Protein 3FSD (pdb70)

Solvent-accessible surface area: 6667 Å² total

Foldseek 3Di:
DDCVVLVVLCLVVLPLVLVSLVVQADQQEFEQEAVRDTDGSCRVSVCSVVVQWHWNAWDKDDWDWDDPPPFKIKIWIWIWTWTGGNRRTDTFIKIKIWMWGFDDPPTDIHTRYMYIHGDD

InterPro domains:
  IPR027843 Domain of unknown function DUF4440 [PF14534] (19-124)
  IPR032710 NTF2-like domain superfamily [SSF54427] (13-131)

Structure (mmCIF, N/CA/C/O backbone):
data_3FSD
#
_entry.id   3FSD
#
_cell.length_a   61.018
_cell.length_b   61.018
_cell.length_c   56.442
_cell.angle_alpha   90.000
_cell.angle_beta   90.000
_cell.angle_gamma   90.000
#
_symmetry.space_group_name_H-M   'P 42 21 2'
#
loop_
_entity.id
_entity.type
_entity.pdbx_description
1 polymer 'NTF2-like protein of unknown functio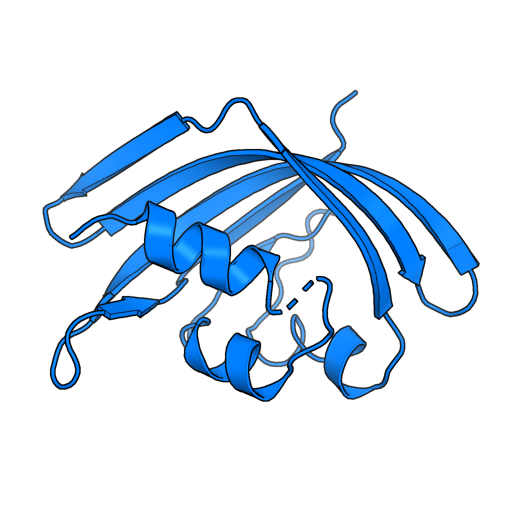n in nutrient uptake'
2 non-polymer 'UNKNOWN LIGAND'
3 non-polymer 1,2-ETHANEDIOL
4 water water
#
loop_
_atom_site.group_PDB
_atom_site.id
_atom_site.type_symbol
_atom_site.label_atom_id
_atom_site.label_alt_id
_atom_site.label_comp_id
_atom_site.label_asym_id
_atom_site.label_entity_id
_atom_site.label_seq_id
_atom_site.pdbx_PDB_ins_code
_atom_site.Cartn_x
_atom_site.Cartn_y
_atom_site.Cartn_z
_atom_site.occupancy
_atom_site.B_iso_or_equiv
_atom_site.auth_seq_id
_atom_site.auth_comp_id
_atom_site.auth_asym_id
_atom_site.auth_atom_id
_atom_site.pdbx_PDB_model_num
ATOM 1 N N . ASP A 1 14 ? 32.193 13.839 -0.536 1.00 48.53 13 ASP A N 1
ATOM 2 C CA . ASP A 1 14 ? 32.172 13.900 -2.040 1.00 47.19 13 ASP A CA 1
ATOM 3 C C . ASP A 1 14 ? 31.216 12.877 -2.723 1.00 45.20 13 ASP A C 1
ATOM 4 O O . ASP A 1 14 ? 30.234 13.266 -3.387 1.00 47.49 13 ASP A O 1
ATOM 6 N N . ASP A 1 15 ? 31.494 11.580 -2.580 1.00 38.77 14 ASP A N 1
ATOM 7 C CA . ASP A 1 15 ? 30.673 10.584 -3.246 1.00 36.03 14 ASP A CA 1
ATOM 8 C C . ASP A 1 15 ? 29.705 10.001 -2.237 1.00 31.61 14 ASP A C 1
ATOM 9 O O . ASP A 1 15 ? 30.080 9.315 -1.249 1.00 30.01 14 ASP A O 1
ATOM 14 N N . ILE A 1 16 ? 28.443 10.310 -2.495 1.00 26.27 15 ILE A N 1
ATOM 15 C CA . ILE A 1 16 ? 27.401 9.866 -1.608 1.00 19.47 15 ILE A CA 1
ATOM 16 C C . ILE A 1 16 ? 27.278 8.332 -1.632 1.00 19.49 15 ILE A C 1
ATOM 17 O O . ILE A 1 16 ? 26.737 7.762 -0.711 1.00 19.96 15 ILE A O 1
ATOM 22 N N . ALA A 1 17 ? 27.807 7.665 -2.642 1.00 21.02 16 ALA A N 1
ATOM 23 C CA . ALA A 1 17 ? 27.855 6.183 -2.689 1.00 22.33 16 ALA A CA 1
ATOM 24 C C . ALA A 1 17 ? 28.521 5.541 -1.482 1.00 21.44 16 ALA A C 1
ATOM 25 O O . ALA A 1 17 ? 28.055 4.522 -0.976 1.00 21.87 16 ALA A O 1
ATOM 27 N N . PHE A 1 18 ? 29.601 6.144 -0.986 1.00 24.16 17 PHE A N 1
ATOM 28 C CA . PHE A 1 18 ? 30.277 5.699 0.235 1.00 21.54 17 PHE A CA 1
ATOM 29 C C . PHE A 1 18 ? 29.302 5.629 1.422 1.00 21.72 17 PHE A C 1
ATOM 30 O O . PHE A 1 18 ? 29.299 4.680 2.194 1.00 18.33 17 PHE A O 1
ATOM 38 N N . TYR A 1 19 ? 28.459 6.647 1.555 1.00 17.68 18 TYR A N 1
ATOM 39 C CA . TYR A 1 19 ? 27.562 6.747 2.746 1.00 16.93 18 TYR A CA 1
ATOM 40 C C . TYR A 1 19 ? 26.357 5.843 2.564 1.00 15.71 18 TYR A C 1
ATOM 41 O O . TYR A 1 19 ? 25.962 5.178 3.522 1.00 17.47 18 TYR A O 1
ATOM 50 N N . GLU A 1 20 ? 25.823 5.810 1.324 1.00 15.78 19 GLU A N 1
ATOM 51 C CA . GLU A 1 20 ? 24.775 4.839 0.940 1.00 15.15 19 GLU A CA 1
ATOM 52 C C . GLU A 1 20 ? 25.243 3.389 1.239 1.00 17.36 19 GLU A C 1
ATOM 53 O O . GLU A 1 20 ? 24.500 2.592 1.836 1.00 15.42 19 GLU A O 1
ATOM 59 N N . GLU A 1 21 ? 26.464 3.052 0.840 1.00 19.47 20 GLU A N 1
ATOM 60 C CA . GLU A 1 21 ? 26.970 1.707 1.105 1.00 16.72 20 GLU A CA 1
ATOM 61 C C . GLU A 1 21 ? 27.173 1.451 2.608 1.00 14.52 20 GLU A C 1
ATOM 62 O O . GLU A 1 21 ? 26.857 0.369 3.067 1.00 16.22 20 GLU A O 1
ATOM 68 N N . ARG A 1 22 ? 27.742 2.407 3.332 1.00 15.30 21 ARG A N 1
ATOM 69 C CA . ARG A 1 22 ? 27.817 2.351 4.809 1.00 15.54 21 ARG A CA 1
ATOM 70 C C . ARG A 1 22 ? 26.484 2.114 5.458 1.00 16.95 21 ARG A C 1
ATOM 71 O O . ARG A 1 22 ? 26.369 1.318 6.410 1.00 15.15 21 ARG A O 1
ATOM 79 N N . LEU A 1 23 ? 25.471 2.815 4.974 1.00 16.86 22 LEU A N 1
ATOM 80 C CA . LEU A 1 23 ? 24.122 2.666 5.542 1.00 15.05 22 LEU A CA 1
ATOM 81 C C . LEU A 1 23 ? 23.569 1.266 5.276 1.00 13.43 22 LEU A C 1
ATOM 82 O O . LEU A 1 23 ? 23.056 0.628 6.178 1.00 16.08 22 LEU A O 1
ATOM 87 N N . ARG A 1 24 ? 23.681 0.818 4.042 1.00 16.16 23 ARG A N 1
ATOM 88 C CA . ARG A 1 24 ? 23.299 -0.550 3.655 1.00 15.62 23 ARG A CA 1
ATOM 89 C C . ARG A 1 24 ? 23.979 -1.563 4.550 1.00 17.46 23 ARG A C 1
ATOM 90 O O . ARG A 1 24 ? 23.358 -2.433 5.076 1.00 17.50 23 ARG A O 1
ATOM 98 N N . ALA A 1 25 ? 25.293 -1.441 4.733 1.00 17.82 24 ALA A N 1
ATOM 99 C CA . ALA A 1 25 ? 25.980 -2.367 5.630 1.00 18.77 24 ALA A CA 1
ATOM 100 C C . ALA A 1 25 ? 25.547 -2.338 7.086 1.00 17.56 24 ALA A C 1
ATOM 101 O O . ALA A 1 25 ? 25.468 -3.386 7.726 1.00 20.18 24 ALA A O 1
ATOM 103 N N . ALA A 1 26 ? 25.295 -1.139 7.626 1.00 14.52 25 ALA A N 1
ATOM 104 C CA . ALA A 1 26 ? 24.875 -0.993 8.995 1.00 14.73 25 ALA A CA 1
ATOM 105 C C . ALA A 1 26 ? 23.503 -1.592 9.146 1.00 18.26 25 ALA A C 1
ATOM 106 O O . ALA A 1 26 ? 23.231 -2.211 10.151 1.00 18.95 25 ALA A O 1
ATOM 116 N N . LEU A 1 28 ? 22.046 -3.971 7.268 1.00 21.95 27 LEU A N 1
ATOM 117 C CA . LEU A 1 28 ? 22.106 -5.414 7.003 1.00 25.38 27 LEU A CA 1
ATOM 118 C C . LEU A 1 28 ? 22.733 -6.153 8.167 1.00 25.74 27 LEU A C 1
ATOM 119 O O . LEU A 1 28 ? 22.280 -7.237 8.531 1.00 29.48 27 LEU A O 1
ATOM 124 N N . THR A 1 29 ? 23.740 -5.552 8.801 1.00 24.27 28 THR A N 1
ATOM 125 C CA . THR A 1 29 ? 24.460 -6.163 9.916 1.00 22.39 28 THR A CA 1
ATOM 126 C C . THR A 1 29 ? 23.921 -5.796 11.289 1.00 22.78 28 THR A C 1
ATOM 127 O O . THR A 1 29 ? 24.375 -6.365 12.267 1.00 25.55 28 THR A O 1
ATOM 131 N N . GLY A 1 30 ? 22.980 -4.843 11.392 1.00 22.51 29 GLY A N 1
ATOM 132 C CA . GLY A 1 30 ? 22.415 -4.444 12.688 1.00 22.66 29 GLY A CA 1
ATOM 133 C C . GLY A 1 30 ? 23.385 -3.632 13.520 1.00 25.56 29 GLY A C 1
ATOM 134 O O . GLY A 1 30 ? 23.360 -3.646 14.784 1.00 24.33 29 GLY A O 1
ATOM 135 N N . ASP A 1 31 ? 24.239 -2.877 12.818 1.00 23.46 30 ASP A N 1
ATOM 136 C CA . ASP A 1 31 ? 25.268 -2.093 13.477 1.00 23.68 30 ASP A CA 1
ATOM 137 C C . ASP A 1 31 ? 24.659 -0.809 14.022 1.00 24.17 30 ASP A C 1
ATOM 138 O O . ASP A 1 31 ? 24.635 0.209 13.348 1.00 20.56 30 ASP A O 1
ATOM 143 N N . LEU A 1 32 ? 24.178 -0.843 15.257 1.00 27.04 31 LEU A N 1
ATOM 144 C CA . LEU A 1 32 ? 23.444 0.273 15.820 1.00 27.97 31 LEU A CA 1
ATOM 145 C C . LEU A 1 32 ? 24.303 1.526 15.930 1.00 29.39 31 LEU A C 1
ATOM 146 O O . LEU A 1 32 ? 23.826 2.626 15.671 1.00 26.55 31 LEU A O 1
ATOM 151 N N . LYS A 1 33 ? 25.578 1.372 16.297 1.00 26.68 32 LYS A N 1
ATOM 152 C CA . LYS A 1 33 ? 26.460 2.520 16.417 1.00 25.67 32 LYS A CA 1
ATOM 153 C C . LYS A 1 33 ? 26.726 3.164 15.065 1.00 24.52 32 LYS A C 1
ATOM 154 O O . LYS A 1 33 ? 26.749 4.384 14.963 1.00 25.53 32 LYS A O 1
ATOM 156 N N . GLY A 1 34 ? 26.893 2.334 14.054 1.00 22.24 33 GLY A N 1
ATOM 157 C CA . GLY A 1 34 ? 27.047 2.767 12.667 1.00 23.34 33 GLY A CA 1
ATOM 158 C C . GLY A 1 34 ? 25.831 3.548 12.220 1.00 22.48 33 GLY A C 1
ATOM 159 O O . GLY A 1 34 ? 25.944 4.627 11.634 1.00 20.55 33 GLY A O 1
ATOM 160 N N . LEU A 1 35 ? 24.650 3.039 12.561 1.00 20.62 34 LEU A N 1
ATOM 161 C CA . LEU A 1 35 ? 23.410 3.740 12.198 1.00 18.88 34 LEU A CA 1
ATOM 162 C C . LEU A 1 35 ? 23.297 5.042 12.893 1.00 22.61 34 LEU A C 1
ATOM 163 O O . LEU A 1 35 ? 22.889 6.043 12.272 1.00 22.30 34 LEU A O 1
ATOM 168 N N . GLU A 1 36 ? 23.643 5.058 14.188 1.00 22.60 35 GLU A N 1
ATOM 169 C CA . GLU A 1 36 ? 23.570 6.306 14.973 1.00 26.34 35 GLU A CA 1
ATOM 170 C C . GLU A 1 36 ? 24.485 7.384 14.400 1.00 26.19 35 GLU A C 1
ATOM 171 O O . GLU A 1 36 ? 24.171 8.572 14.451 1.00 26.03 35 GLU A O 1
ATOM 177 N N . THR A 1 37 ? 25.641 6.983 13.900 1.00 22.12 36 THR A N 1
ATOM 178 C CA . THR A 1 37 ? 26.598 7.909 13.260 1.00 23.45 36 THR A CA 1
ATOM 179 C C . THR A 1 37 ? 26.116 8.471 11.918 1.00 23.29 36 THR A C 1
ATOM 180 O O . THR A 1 37 ? 26.339 9.647 11.617 1.00 23.44 36 THR A O 1
ATOM 184 N N . LEU A 1 38 ? 25.445 7.640 11.131 1.00 19.28 37 LEU A N 1
ATOM 185 C CA . LEU A 1 38 ? 25.000 8.038 9.824 1.00 18.35 37 LEU A CA 1
ATOM 186 C C . LEU A 1 38 ? 23.746 8.888 9.802 1.00 18.82 37 LEU A C 1
ATOM 187 O O . LEU A 1 38 ? 23.548 9.628 8.849 1.00 17.16 37 LEU A O 1
ATOM 192 N N . LEU A 1 39 ? 22.928 8.800 10.843 1.00 17.50 38 LEU A N 1
ATOM 193 C CA . LEU A 1 39 ? 21.614 9.448 10.849 1.00 17.88 38 LEU A CA 1
ATOM 194 C C . LEU A 1 39 ? 21.727 10.764 11.633 1.00 18.77 38 LEU A C 1
ATOM 195 O O . LEU A 1 39 ? 22.193 10.778 12.771 1.00 19.65 38 LEU A O 1
ATOM 200 N N . ALA A 1 40 ? 21.294 11.856 11.027 1.00 16.32 39 ALA A N 1
ATOM 201 C CA . ALA A 1 40 ? 21.243 13.124 11.759 1.00 15.74 39 ALA A CA 1
ATOM 202 C C . ALA A 1 40 ? 20.196 13.085 12.854 1.00 17.84 39 ALA A C 1
ATOM 203 O O . ALA A 1 40 ? 19.154 12.417 12.701 1.00 15.43 39 ALA A O 1
ATOM 205 N N . ASP A 1 41 ? 20.398 13.869 13.934 1.00 17.51 40 ASP A N 1
ATOM 206 C CA . ASP A 1 41 ? 19.492 13.816 15.086 1.00 18.59 40 ASP A CA 1
ATOM 207 C C . ASP A 1 41 ? 18.114 14.395 14.767 1.00 16.33 40 ASP A C 1
ATOM 208 O O . ASP A 1 41 ? 17.161 14.086 15.464 1.00 17.26 40 ASP A O 1
ATOM 213 N N . ASP A 1 42 ? 18.043 15.193 13.697 1.00 18.39 41 ASP A N 1
ATOM 214 C CA . ASP A 1 42 ? 16.781 15.802 13.236 1.00 19.21 41 ASP A CA 1
ATOM 215 C C . ASP A 1 42 ? 16.128 14.988 12.142 1.00 16.96 41 ASP A C 1
ATOM 216 O O . ASP A 1 42 ? 15.229 15.457 11.468 1.00 18.12 41 ASP A O 1
ATOM 221 N N . LEU A 1 43 ? 16.571 13.739 11.977 1.00 17.44 42 LEU A N 1
ATOM 222 C CA . LEU A 1 43 ? 15.950 12.850 11.006 1.00 13.08 42 LEU A CA 1
ATOM 223 C C . LEU A 1 43 ? 14.418 12.870 11.082 1.00 15.04 42 LEU A C 1
ATOM 224 O O . LEU A 1 43 ? 13.827 12.792 12.171 1.00 15.58 42 LEU A O 1
ATOM 229 N N . ALA A 1 44 ? 13.809 13.012 9.903 1.00 14.71 43 ALA A N 1
ATOM 230 C CA . ALA A 1 44 ? 12.392 12.755 9.692 1.00 15.61 43 ALA A CA 1
ATOM 231 C C . ALA A 1 44 ? 12.296 11.645 8.677 1.00 17.79 43 ALA A C 1
ATOM 232 O O . ALA A 1 44 ? 12.652 11.873 7.522 1.00 15.77 43 ALA A O 1
ATOM 234 N N . PHE A 1 45 ? 11.826 10.473 9.094 1.00 14.74 44 PHE A N 1
ATOM 235 C CA . PHE A 1 45 ? 11.801 9.293 8.192 1.00 17.07 44 PHE A CA 1
ATOM 236 C C . PHE A 1 45 ? 10.387 8.778 8.074 1.00 16.77 44 PHE A C 1
ATOM 237 O O . PHE A 1 45 ? 9.765 8.485 9.058 1.00 21.14 44 PHE A O 1
ATOM 245 N N . VAL A 1 46 ? 9.864 8.763 6.859 1.00 14.24 45 VAL A N 1
ATOM 246 C CA . VAL A 1 46 ? 8.514 8.247 6.587 1.00 13.15 45 VAL A CA 1
ATOM 247 C C . VAL A 1 46 ? 8.614 6.748 6.326 1.00 14.95 45 VAL A C 1
ATOM 248 O O . VAL A 1 46 ? 9.269 6.295 5.392 1.00 14.78 45 VAL A O 1
ATOM 252 N N . ASP A 1 47 ? 7.902 5.987 7.104 1.00 15.34 46 ASP A N 1
ATOM 253 C CA . ASP A 1 47 ? 7.926 4.511 6.969 1.00 18.52 46 ASP A CA 1
ATOM 254 C C . ASP A 1 47 ? 6.887 4.016 5.968 1.00 17.61 46 ASP A C 1
ATOM 255 O O . ASP A 1 47 ? 6.179 4.794 5.333 1.00 15.12 46 ASP A O 1
ATOM 260 N N . HIS A 1 48 ? 6.793 2.695 5.848 1.00 17.87 47 HIS A N 1
ATOM 261 C CA . HIS A 1 48 ? 6.006 2.137 4.754 1.00 17.75 47 HIS A CA 1
ATOM 262 C C . HIS A 1 48 ? 4.489 2.260 4.981 1.00 17.80 47 HIS A C 1
ATOM 263 O O . HIS A 1 48 ? 3.714 1.990 4.066 1.00 19.22 47 HIS A O 1
ATOM 270 N N . THR A 1 49 ? 4.063 2.695 6.167 1.00 17.15 48 THR A N 1
ATOM 271 C CA . THR A 1 49 ? 2.651 3.023 6.385 1.00 18.47 48 THR A CA 1
ATOM 272 C C . THR A 1 49 ? 2.343 4.536 6.336 1.00 17.25 48 THR A C 1
ATOM 273 O O . THR A 1 49 ? 1.231 4.967 6.649 1.00 17.72 48 THR A O 1
ATOM 277 N N . GLY A 1 50 ? 3.356 5.338 5.986 1.00 15.43 49 GLY A N 1
ATOM 278 C CA . GLY A 1 50 ? 3.256 6.778 5.952 1.00 17.35 49 GLY A CA 1
ATOM 279 C C . GLY A 1 50 ? 3.380 7.494 7.281 1.00 16.58 49 GLY A C 1
ATOM 280 O O . GLY A 1 50 ? 3.045 8.680 7.356 1.00 18.74 49 GLY A O 1
ATOM 281 N N A CYS A 1 51 ? 3.835 6.784 8.303 0.50 18.76 50 CYS A N 1
ATOM 282 N N B CYS A 1 51 ? 3.837 6.789 8.306 0.50 18.48 50 CYS A N 1
ATOM 283 C CA A CYS A 1 51 ? 4.090 7.331 9.625 0.50 18.10 50 CYS A CA 1
ATOM 284 C CA B CYS A 1 51 ? 4.099 7.345 9.627 0.50 19.91 50 CYS A CA 1
ATOM 285 C C A CYS A 1 51 ? 5.466 8.023 9.655 0.50 18.73 50 CYS A C 1
ATOM 286 C C B CYS A 1 51 ? 5.472 8.024 9.659 0.50 19.47 50 CYS A C 1
ATOM 287 O O A CYS A 1 51 ? 6.441 7.481 9.135 0.50 18.67 50 CYS A O 1
ATOM 288 O O B CYS A 1 51 ? 6.449 7.477 9.148 0.50 19.43 50 CYS A O 1
ATOM 293 N N . VAL A 1 52 ? 5.533 9.215 10.249 1.00 17.84 51 VAL A N 1
ATOM 294 C CA . VAL A 1 52 ? 6.791 9.971 10.309 1.00 16.81 51 VAL A CA 1
ATOM 295 C C . VAL A 1 52 ? 7.494 9.625 11.595 1.00 18.52 51 VAL A C 1
ATOM 296 O O . VAL A 1 52 ? 6.919 9.803 12.696 1.00 21.97 51 VAL A O 1
ATOM 300 N N . LYS A 1 53 ? 8.721 9.139 11.469 1.00 20.58 52 LYS A N 1
ATOM 301 C CA . LYS A 1 53 ? 9.498 8.669 12.590 1.00 20.95 52 LYS A CA 1
ATOM 302 C C . LYS A 1 53 ? 10.694 9.620 12.828 1.00 21.36 52 LYS A C 1
ATOM 303 O O . LYS A 1 53 ? 11.199 10.265 11.916 1.00 20.35 52 LYS A O 1
ATOM 309 N N . THR A 1 54 ? 11.108 9.707 14.079 1.00 20.40 53 THR A N 1
ATOM 310 C CA . THR A 1 54 ? 12.327 10.427 14.485 1.00 18.34 53 THR A CA 1
ATOM 311 C C . THR A 1 54 ? 13.515 9.463 14.379 1.00 18.73 53 THR A C 1
ATOM 312 O O . THR A 1 54 ? 13.322 8.264 14.191 1.00 19.08 53 THR A O 1
ATOM 316 N N . LYS A 1 55 ? 14.729 9.964 14.566 1.00 16.77 54 LYS A N 1
ATOM 317 C CA . LYS A 1 55 ? 15.879 9.096 14.683 1.00 17.54 54 LYS A CA 1
ATOM 318 C C . LYS A 1 55 ? 15.704 8.006 15.778 1.00 19.78 54 LYS A C 1
ATOM 319 O O . LYS A 1 55 ? 16.015 6.848 15.545 1.00 24.08 54 LYS A O 1
ATOM 325 N N . GLN A 1 56 ? 15.213 8.372 16.961 1.00 19.53 55 GLN A N 1
ATOM 326 C CA . GLN A 1 56 ? 15.139 7.392 18.034 1.00 22.10 55 GLN A CA 1
ATOM 327 C C . GLN A 1 56 ? 14.052 6.349 17.757 1.00 21.05 55 GLN A C 1
ATOM 328 O O . GLN A 1 56 ? 14.303 5.167 17.926 1.00 22.34 55 GLN A O 1
ATOM 334 N N . THR A 1 57 ? 12.901 6.753 17.197 1.00 22.62 56 THR A N 1
ATOM 335 C CA . THR A 1 57 ? 11.845 5.772 16.880 1.00 22.00 56 THR A CA 1
ATOM 336 C C . THR A 1 57 ? 12.228 4.930 15.678 1.00 23.91 56 THR A C 1
ATOM 337 O O . THR A 1 57 ? 11.970 3.739 15.660 1.00 26.08 56 THR A O 1
ATOM 341 N N . HIS A 1 58 ? 12.918 5.524 14.709 1.00 23.45 57 HIS A N 1
ATOM 342 C CA . HIS A 1 58 ? 13.454 4.786 13.563 1.00 24.06 57 HIS A CA 1
ATOM 343 C C . HIS A 1 58 ? 14.440 3.679 13.939 1.00 25.30 57 HIS A C 1
ATOM 344 O O . HIS A 1 58 ? 14.404 2.612 13.352 1.00 26.22 57 HIS A O 1
ATOM 351 N N . LEU A 1 59 ? 15.360 3.984 14.856 1.00 22.78 58 LEU A N 1
ATOM 352 C CA A LEU A 1 59 ? 16.370 3.010 15.269 0.50 24.59 58 LEU A CA 1
ATOM 353 C CA B LEU A 1 59 ? 16.421 3.072 15.337 0.50 24.55 58 LEU A CA 1
ATOM 354 C C . LEU A 1 59 ? 15.899 2.040 16.357 1.00 22.62 58 LEU A C 1
ATOM 355 O O . LEU A 1 59 ? 16.559 1.045 16.619 1.00 23.02 58 LEU A O 1
ATOM 364 N N . GLU A 1 60 ? 14.758 2.302 16.973 1.00 25.55 59 GLU A N 1
ATOM 365 C CA . GLU A 1 60 ? 14.275 1.421 18.045 1.00 28.05 59 GLU A CA 1
ATOM 366 C C . GLU A 1 60 ? 14.199 -0.070 17.676 1.00 24.36 59 GLU A C 1
ATOM 367 O O . GLU A 1 60 ? 14.652 -0.919 18.441 1.00 23.18 59 GLU A O 1
ATOM 373 N N . PRO A 1 61 ? 13.663 -0.414 16.497 1.00 26.47 60 PRO A N 1
ATOM 374 C CA . PRO A 1 61 ? 13.589 -1.855 16.173 1.00 26.12 60 PRO A CA 1
ATOM 375 C C . PRO A 1 61 ? 14.937 -2.546 16.087 1.00 25.20 60 PRO A C 1
ATOM 376 O O . PRO A 1 61 ? 15.062 -3.727 16.440 1.00 25.04 60 PRO A O 1
ATOM 380 N N . TYR A 1 62 ? 15.949 -1.827 15.625 1.00 22.41 61 TYR A N 1
ATOM 381 C CA . TYR A 1 62 ? 17.293 -2.326 15.626 1.00 21.05 61 TYR A CA 1
ATOM 382 C C . TYR A 1 62 ? 17.815 -2.481 17.046 1.00 23.86 61 TYR A C 1
ATOM 383 O O . TYR A 1 62 ? 18.408 -3.513 17.375 1.00 28.62 61 TYR A O 1
ATOM 392 N N . ARG A 1 63 ? 17.604 -1.462 17.879 1.00 23.03 62 ARG A N 1
ATOM 393 C CA . ARG A 1 63 ? 18.101 -1.422 19.242 1.00 24.99 62 ARG A CA 1
ATOM 394 C C . ARG A 1 63 ? 17.477 -2.495 20.152 1.00 28.11 62 ARG A C 1
ATOM 395 O O . ARG A 1 63 ? 18.154 -3.062 21.022 1.00 28.26 62 ARG A O 1
ATOM 403 N N . ALA A 1 64 ? 16.189 -2.751 19.953 1.00 26.06 63 ALA A N 1
ATOM 404 C CA . ALA A 1 64 ? 15.475 -3.839 20.630 1.00 27.81 63 ALA A CA 1
ATOM 405 C C . ALA A 1 64 ? 15.734 -5.238 20.058 1.00 25.79 63 ALA A C 1
ATOM 406 O O . ALA A 1 64 ? 15.328 -6.229 20.646 1.00 30.51 63 ALA A O 1
ATOM 408 N N . GLY A 1 65 ? 16.347 -5.350 18.902 1.00 27.59 64 GLY A N 1
ATOM 409 C CA . GLY A 1 6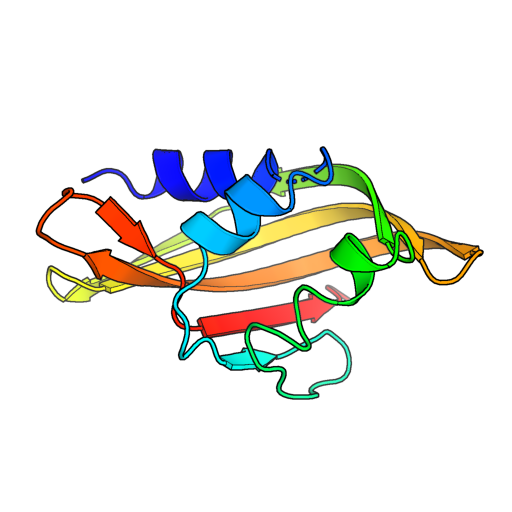5 ? 16.490 -6.659 18.252 1.00 28.71 64 GLY A CA 1
ATOM 410 C C . GLY A 1 65 ? 15.206 -7.160 17.595 1.00 30.45 64 GLY A C 1
ATOM 411 O O . GLY A 1 65 ? 15.096 -8.334 17.206 1.00 28.54 64 GLY A O 1
ATOM 412 N N . LEU A 1 66 ? 14.250 -6.246 17.414 1.00 27.17 65 LEU A N 1
ATOM 413 C CA . LEU A 1 66 ? 12.979 -6.563 16.767 1.00 23.47 65 LEU A CA 1
ATOM 414 C C . LEU A 1 66 ? 13.028 -6.608 15.248 1.00 24.85 65 LEU A C 1
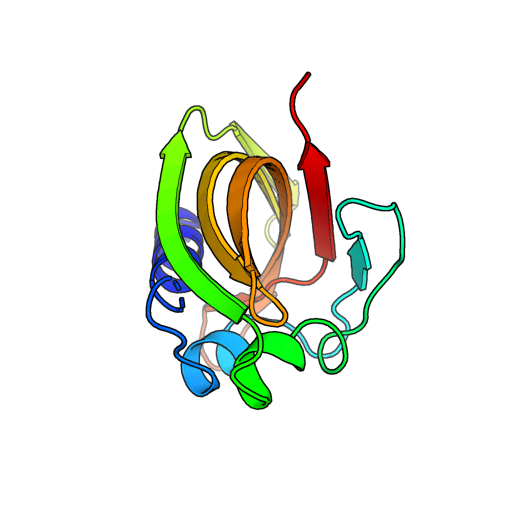ATOM 415 O O . LEU A 1 66 ? 12.124 -7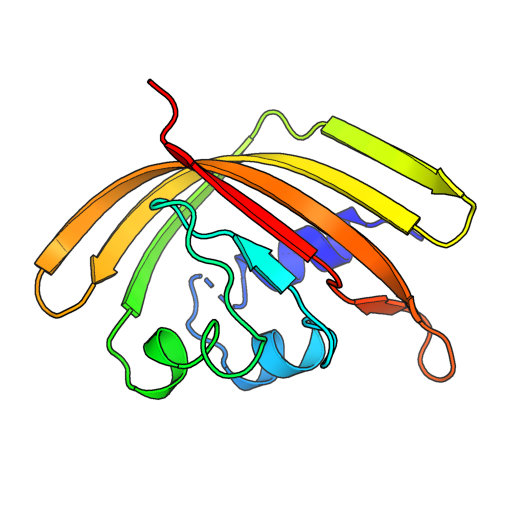.157 14.620 1.00 28.12 65 LEU A O 1
ATOM 420 N N . LEU A 1 67 ? 14.072 -6.042 14.653 1.00 22.87 66 LEU A N 1
ATOM 421 C CA . LEU A 1 67 ? 14.280 -6.095 13.221 1.00 21.90 66 LEU A CA 1
ATOM 422 C C . LEU A 1 67 ? 15.668 -6.624 12.936 1.00 23.76 66 LEU A C 1
ATOM 423 O O . LEU A 1 67 ? 16.660 -6.094 13.459 1.00 23.91 66 LEU A O 1
ATOM 428 N N . LYS A 1 68 ? 15.733 -7.691 12.158 1.00 22.96 67 LYS A N 1
ATOM 429 C CA . LYS A 1 68 ? 16.991 -8.244 11.676 1.00 22.64 67 LYS A CA 1
ATOM 430 C C . LYS A 1 68 ? 16.851 -8.505 10.226 1.00 24.19 67 LYS A C 1
ATOM 431 O O . LYS A 1 68 ? 15.963 -9.275 9.767 1.00 25.15 67 LYS A O 1
ATOM 437 N N . LEU A 1 69 ? 17.705 -7.855 9.465 1.00 20.95 68 LEU A N 1
ATOM 438 C CA . LEU A 1 69 ? 17.667 -8.029 8.029 1.00 20.39 68 LEU A CA 1
ATOM 439 C C . LEU A 1 69 ? 18.595 -9.148 7.570 1.00 24.38 68 LEU A C 1
ATOM 440 O O . LEU A 1 69 ? 19.726 -9.245 8.053 1.00 28.36 68 LEU A O 1
ATOM 445 N N . SER A 1 70 ? 18.126 -9.951 6.618 1.00 18.28 69 SER A N 1
ATOM 446 C CA . SER A 1 70 ? 18.942 -10.974 5.942 1.00 22.19 69 SER A CA 1
ATOM 447 C C . SER A 1 70 ? 19.281 -10.624 4.492 1.00 22.96 69 SER A C 1
ATOM 448 O O . SER A 1 70 ? 20.207 -11.179 3.905 1.00 23.53 69 SER A O 1
ATOM 451 N N . ARG A 1 71 ? 18.552 -9.693 3.901 1.00 19.60 70 ARG A N 1
ATOM 452 C CA . ARG A 1 71 ? 18.778 -9.306 2.521 1.00 17.54 70 ARG A CA 1
ATOM 453 C C . ARG A 1 71 ? 18.434 -7.835 2.400 1.00 21.47 70 ARG A C 1
ATOM 454 O O . ARG A 1 71 ? 17.437 -7.378 2.964 1.00 17.90 70 ARG A O 1
ATOM 462 N N . LEU A 1 72 ? 19.246 -7.127 1.610 1.00 19.27 71 LEU A N 1
ATOM 463 C CA . LEU A 1 72 ? 19.066 -5.700 1.345 1.00 18.65 71 LEU A CA 1
ATOM 464 C C . LEU A 1 72 ? 19.820 -5.388 0.092 1.00 20.79 71 LEU A C 1
ATOM 465 O O . LEU A 1 72 ? 20.957 -4.913 0.113 1.00 23.35 71 LEU A O 1
ATOM 470 N N . ASP A 1 73 ? 19.166 -5.656 -1.022 1.00 17.82 72 ASP A N 1
ATOM 471 C CA . ASP A 1 73 ? 19.762 -5.541 -2.342 1.00 19.32 72 ASP A CA 1
ATOM 472 C C . ASP A 1 73 ? 19.258 -4.267 -2.977 1.00 18.72 72 ASP A C 1
ATOM 473 O O . ASP A 1 73 ? 18.080 -4.123 -3.238 1.00 17.21 72 ASP A O 1
ATOM 478 N N . LEU A 1 74 ? 20.169 -3.333 -3.224 1.00 18.78 73 LEU A N 1
ATOM 479 C CA . LEU A 1 74 ? 19.831 -2.047 -3.823 1.00 16.42 73 LEU A CA 1
ATOM 480 C C . LEU A 1 74 ? 20.123 -2.032 -5.318 1.00 19.05 73 LEU A C 1
ATOM 481 O O . LEU A 1 74 ? 21.109 -2.647 -5.772 1.00 23.50 73 LEU A O 1
ATOM 486 N N . SER A 1 75 ? 19.323 -1.308 -6.102 1.00 19.29 74 SER A N 1
ATOM 487 C CA . SER A 1 75 ? 19.538 -1.169 -7.523 1.00 20.44 74 SER A CA 1
ATOM 488 C C . SER A 1 75 ? 18.837 0.098 -8.014 1.00 20.65 74 SER A C 1
ATOM 489 O O . SER A 1 75 ? 18.039 0.710 -7.276 1.00 19.66 74 SER A O 1
ATOM 492 N N . ASP A 1 76 ? 19.153 0.458 -9.251 1.00 22.18 75 ASP A N 1
ATOM 493 C CA . ASP A 1 76 ? 18.521 1.521 -10.004 1.00 22.15 75 ASP A CA 1
ATOM 494 C C . ASP A 1 76 ? 18.640 2.865 -9.263 1.00 22.59 75 ASP A C 1
ATOM 495 O O . ASP A 1 76 ? 17.712 3.679 -9.318 1.00 24.53 75 ASP A O 1
ATOM 500 N N . ALA A 1 77 ? 19.743 3.098 -8.578 1.00 23.36 76 ALA A N 1
ATOM 501 C CA . ALA A 1 77 ? 19.894 4.356 -7.835 1.00 22.37 76 ALA A CA 1
ATOM 502 C C . ALA A 1 77 ? 19.873 5.593 -8.755 1.00 23.84 76 ALA A C 1
ATOM 503 O O . ALA A 1 77 ? 20.489 5.617 -9.822 1.00 25.64 76 ALA A O 1
ATOM 505 N N . VAL A 1 78 ? 19.109 6.598 -8.340 1.00 19.06 77 VAL A N 1
ATOM 506 C CA . VAL A 1 78 ? 19.069 7.904 -8.968 1.00 19.55 77 VAL A CA 1
ATOM 507 C C . VAL A 1 78 ? 19.637 8.894 -7.921 1.00 15.15 77 VAL A C 1
ATOM 508 O O . VAL A 1 78 ? 19.250 8.826 -6.739 1.00 19.75 77 VAL A O 1
ATOM 512 N N . VAL A 1 79 ? 20.564 9.777 -8.324 1.00 15.16 78 VAL A N 1
ATOM 513 C CA . VAL A 1 79 ? 21.149 10.727 -7.431 1.00 15.71 78 VAL A CA 1
ATOM 514 C C . VAL A 1 79 ? 20.928 12.112 -8.000 1.00 15.29 78 VAL A C 1
ATOM 515 O O . VAL A 1 79 ? 21.056 12.310 -9.213 1.00 17.74 78 VAL A O 1
ATOM 519 N N . ARG A 1 80 ? 20.526 13.011 -7.131 1.00 17.68 79 ARG A N 1
ATOM 520 C CA . ARG A 1 80 ? 20.317 14.408 -7.465 1.00 17.18 79 ARG A CA 1
ATOM 521 C C . ARG A 1 80 ? 20.939 15.276 -6.389 1.00 16.24 79 ARG A C 1
ATOM 522 O O . ARG A 1 80 ? 21.044 14.892 -5.272 1.00 18.67 79 ARG A O 1
ATOM 530 N N . ALA A 1 81 ? 21.297 16.485 -6.775 1.00 19.49 80 ALA A N 1
ATOM 531 C CA . ALA A 1 81 ? 21.844 17.474 -5.893 1.00 20.54 80 ALA A CA 1
ATOM 532 C C . ALA A 1 81 ? 20.805 18.517 -5.520 1.00 22.47 80 ALA A C 1
ATOM 533 O O . ALA A 1 81 ? 20.104 19.062 -6.390 1.00 24.26 80 ALA A O 1
ATOM 535 N N . ALA A 1 82 ? 20.789 18.852 -4.242 1.00 22.22 81 ALA A N 1
ATOM 536 C CA . ALA A 1 82 ? 19.923 19.904 -3.687 1.00 26.56 81 ALA A CA 1
ATOM 537 C C . ALA A 1 82 ? 20.907 20.848 -3.049 1.00 28.70 81 ALA A C 1
ATOM 538 O O . ALA A 1 82 ? 21.068 20.876 -1.826 1.00 32.17 81 ALA A O 1
ATOM 540 N N . GLY A 1 83 ? 21.612 21.532 -3.938 1.00 30.82 82 GLY A N 1
ATOM 541 C CA . GLY A 1 83 ? 22.745 22.359 -3.632 1.00 32.84 82 GLY A CA 1
ATOM 542 C C . GLY A 1 83 ? 24.022 21.584 -3.429 1.00 33.54 82 GLY A C 1
ATOM 543 O O . GLY A 1 83 ? 24.062 20.358 -3.556 1.00 29.05 82 GLY A O 1
ATOM 544 N N . GLU A 1 84 ? 25.080 22.318 -3.088 1.00 32.13 83 GLU A N 1
ATOM 545 C CA . GLU A 1 84 ? 26.377 21.734 -2.813 1.00 32.54 83 GLU A CA 1
ATOM 546 C C . GLU A 1 84 ? 26.362 20.825 -1.600 1.00 25.07 83 GLU A C 1
ATOM 547 O O . GLU A 1 84 ? 27.101 19.885 -1.544 1.00 24.56 83 GLU A O 1
ATOM 553 N N . ASP A 1 85 ? 25.478 21.111 -0.660 1.00 21.91 84 ASP A N 1
ATOM 554 C CA . ASP A 1 85 ? 25.467 20.418 0.593 1.00 21.71 84 ASP A CA 1
ATOM 555 C C . ASP A 1 85 ? 24.247 19.473 0.847 1.00 19.80 84 ASP A C 1
ATOM 556 O O . ASP A 1 85 ? 24.022 19.062 1.979 1.00 17.39 84 ASP A O 1
ATOM 561 N N . GLY A 1 86 ? 23.526 19.131 -0.209 1.00 17.51 85 GLY A N 1
ATOM 562 C CA . GLY A 1 86 ? 22.394 18.195 -0.118 1.00 16.86 85 GLY A CA 1
ATOM 563 C C . GLY A 1 86 ? 22.455 17.205 -1.237 1.00 15.12 85 GLY A C 1
ATOM 564 O O . GLY A 1 86 ? 22.747 17.561 -2.415 1.00 16.56 85 GLY A O 1
ATOM 565 N N . ARG A 1 87 ? 22.125 15.940 -0.941 1.00 15.67 86 ARG A N 1
ATOM 566 C CA . ARG A 1 87 ? 22.111 14.919 -1.976 1.00 15.97 86 ARG A CA 1
ATOM 567 C C . ARG A 1 87 ? 20.879 14.064 -1.757 1.00 18.22 86 ARG A C 1
ATOM 568 O O . ARG A 1 87 ? 20.592 13.675 -0.612 1.00 18.72 86 ARG A O 1
ATOM 576 N N . VAL A 1 88 ? 20.155 13.848 -2.827 1.00 16.66 87 VAL A N 1
ATOM 577 C CA . VAL A 1 88 ? 18.996 12.920 -2.843 1.00 14.67 87 VAL A CA 1
ATOM 578 C C . VAL A 1 88 ? 19.399 11.621 -3.523 1.00 15.70 87 VAL A C 1
ATOM 579 O O . VAL A 1 88 ? 20.024 11.639 -4.555 1.00 16.83 87 VAL A O 1
ATOM 583 N N . VAL A 1 89 ? 19.032 10.503 -2.906 1.00 14.56 88 VAL A N 1
ATOM 584 C CA . VAL A 1 89 ? 19.230 9.172 -3.454 1.00 13.53 88 VAL A CA 1
ATOM 585 C C . VAL A 1 89 ? 17.867 8.473 -3.490 1.00 15.43 88 VAL A C 1
ATOM 586 O O . VAL A 1 89 ? 17.158 8.420 -2.516 1.00 16.18 88 VAL A O 1
ATOM 590 N N . VAL A 1 90 ? 17.487 8.006 -4.673 1.00 11.71 89 VAL A N 1
ATOM 591 C CA . VAL A 1 90 ? 16.194 7.266 -4.841 1.00 13.81 89 VAL A CA 1
ATOM 592 C C . VAL A 1 90 ? 16.596 5.902 -5.363 1.00 18.04 89 VAL A C 1
ATOM 593 O O . VAL A 1 90 ? 17.221 5.813 -6.407 1.00 15.54 89 VAL A O 1
ATOM 597 N N . VAL A 1 91 ? 16.257 4.845 -4.646 1.00 14.64 90 VAL A N 1
ATOM 598 C CA . VAL A 1 91 ? 16.782 3.522 -4.970 1.00 14.84 90 VAL A CA 1
ATOM 599 C C . VAL A 1 91 ? 15.712 2.435 -4.767 1.00 17.09 90 VAL A C 1
ATOM 600 O O . VAL A 1 91 ? 14.847 2.540 -3.906 1.00 16.46 90 VAL A O 1
ATOM 604 N N . ARG A 1 92 ? 15.806 1.377 -5.562 1.00 18.34 91 ARG A N 1
ATOM 605 C CA . ARG A 1 92 ? 14.965 0.181 -5.374 1.00 18.11 91 ARG A CA 1
ATOM 606 C C . ARG A 1 92 ? 15.694 -0.746 -4.382 1.00 17.59 91 ARG A C 1
ATOM 607 O O . ARG A 1 92 ? 16.894 -0.968 -4.499 1.00 16.10 91 ARG A O 1
ATOM 615 N N . ALA A 1 93 ? 14.960 -1.296 -3.413 1.00 16.47 92 ALA A N 1
ATOM 616 C CA . ALA A 1 93 ? 15.537 -2.185 -2.407 1.00 16.43 92 ALA A CA 1
ATOM 617 C C . ALA A 1 93 ? 14.694 -3.453 -2.310 1.00 17.43 92 ALA A C 1
ATOM 618 O O . ALA A 1 93 ? 13.484 -3.376 -2.098 1.00 17.75 92 ALA A O 1
ATOM 620 N N . VAL A 1 94 ? 15.355 -4.594 -2.482 1.00 15.86 93 VAL A N 1
ATOM 621 C CA . VAL A 1 94 ? 14.746 -5.909 -2.324 1.00 17.88 93 VAL A CA 1
ATOM 622 C C . VAL A 1 94 ? 15.238 -6.414 -0.966 1.00 18.18 93 VAL A C 1
ATOM 623 O O . VAL A 1 94 ? 16.433 -6.561 -0.721 1.00 16.89 93 VAL A O 1
ATOM 627 N N . THR A 1 95 ? 14.326 -6.584 -0.025 1.00 18.49 94 THR A N 1
ATOM 628 C CA . THR A 1 95 ? 14.688 -6.823 1.374 1.00 18.92 94 THR A CA 1
ATOM 629 C C . THR A 1 95 ? 13.992 -8.105 1.875 1.00 19.25 94 THR A C 1
ATOM 630 O O . THR A 1 95 ? 12.973 -8.538 1.293 1.00 18.58 94 THR A O 1
ATOM 634 N N . ALA A 1 96 ? 14.592 -8.692 2.907 1.00 19.42 95 ALA A N 1
ATOM 635 C CA . ALA A 1 96 ? 14.055 -9.832 3.639 1.00 19.89 95 ALA A CA 1
ATOM 636 C C . ALA A 1 96 ? 14.668 -9.807 5.022 1.00 19.87 95 ALA A C 1
ATOM 637 O O . ALA A 1 96 ? 15.752 -9.254 5.242 1.00 18.27 95 ALA A O 1
ATOM 639 N N . GLY A 1 97 ? 13.956 -10.372 5.975 1.00 17.82 96 GLY A N 1
ATOM 640 C CA . GLY A 1 97 ? 14.448 -10.464 7.342 1.00 18.24 96 GLY A CA 1
ATOM 641 C C . GLY A 1 97 ? 13.396 -10.986 8.276 1.00 19.11 96 GLY A C 1
ATOM 642 O O . GLY A 1 97 ? 12.513 -11.748 7.883 1.00 19.69 96 GLY A O 1
ATOM 643 N N . VAL A 1 98 ? 13.528 -10.618 9.536 1.00 18.68 97 VAL A N 1
ATOM 644 C CA . VAL A 1 98 ? 12.490 -10.904 10.509 1.00 21.41 97 VAL A CA 1
ATOM 645 C C . VAL A 1 98 ? 12.160 -9.606 11.191 1.00 22.63 97 VAL A C 1
ATOM 646 O O . VAL A 1 98 ? 13.057 -8.812 11.483 1.00 21.76 97 VAL A O 1
ATOM 650 N N . TYR A 1 99 ? 10.868 -9.382 11.421 1.00 20.06 98 TYR A N 1
ATOM 651 C CA . TYR A 1 99 ? 10.375 -8.181 12.064 1.00 24.29 98 TYR A CA 1
ATOM 652 C C . TYR A 1 99 ? 9.300 -8.569 13.030 1.00 25.08 98 TYR A C 1
ATOM 653 O O . TYR A 1 99 ? 8.334 -9.271 12.658 1.00 23.79 98 TYR A O 1
ATOM 662 N N . ASP A 1 100 ? 9.453 -8.163 14.277 1.00 24.96 99 ASP A N 1
ATOM 663 C CA . ASP A 1 100 ? 8.475 -8.498 15.324 1.00 28.64 99 ASP A CA 1
ATOM 664 C C . ASP A 1 100 ? 8.132 -9.993 15.388 1.00 28.79 99 ASP A C 1
ATOM 665 O O . ASP A 1 100 ? 6.970 -10.361 15.525 1.00 31.98 99 ASP A O 1
ATOM 670 N N . GLY A 1 101 ? 9.139 -10.844 15.220 1.00 24.05 100 GLY A N 1
ATOM 671 C CA . GLY A 1 101 ? 8.978 -12.284 15.287 1.00 22.98 100 GLY A CA 1
ATOM 672 C C . GLY A 1 101 ? 8.546 -12.969 14.021 1.00 23.53 100 GLY A C 1
ATOM 673 O O . GLY A 1 101 ? 8.422 -14.194 13.965 1.00 24.01 100 GLY A O 1
ATOM 674 N N . GLU A 1 102 ? 8.300 -12.196 12.974 1.00 21.36 101 GLU A N 1
ATOM 675 C CA . GLU A 1 102 ? 7.817 -12.792 11.725 1.00 23.07 101 GLU A CA 1
ATOM 676 C C . GLU A 1 102 ? 8.760 -12.572 10.557 1.00 18.81 101 GLU A C 1
ATOM 677 O O . GLU A 1 102 ? 9.160 -11.434 10.285 1.00 21.82 101 GLU A O 1
ATOM 683 N N . ALA A 1 103 ? 9.039 -13.655 9.820 1.00 18.35 102 ALA A N 1
ATOM 684 C CA . ALA A 1 103 ? 9.790 -13.571 8.577 1.00 19.07 102 ALA A CA 1
ATOM 685 C C . ALA A 1 103 ? 9.001 -12.712 7.606 1.00 22.32 102 ALA A C 1
ATOM 686 O O . ALA A 1 103 ? 7.758 -12.776 7.576 1.00 20.00 102 ALA A O 1
ATOM 688 N N . PHE A 1 104 ? 9.720 -11.876 6.853 1.00 18.39 103 PHE A N 1
ATOM 689 C CA . PHE A 1 104 ? 9.122 -11.017 5.841 1.00 21.68 103 PHE A CA 1
ATOM 690 C C . PHE A 1 104 ? 10.047 -10.886 4.664 1.00 18.61 103 PHE A C 1
ATOM 691 O O . PHE A 1 104 ? 11.272 -11.133 4.751 1.00 19.72 103 PHE A O 1
ATOM 699 N N . THR A 1 105 ? 9.453 -10.497 3.557 1.00 20.56 104 THR A N 1
ATOM 700 C CA . THR A 1 105 ? 10.115 -10.207 2.316 1.00 17.27 104 THR A CA 1
ATOM 701 C C . THR A 1 105 ? 9.386 -8.915 1.904 1.00 19.81 104 THR A C 1
ATOM 702 O O . THR A 1 105 ? 8.150 -8.838 2.012 1.00 21.11 104 THR A O 1
ATOM 706 N N . GLU A 1 106 ? 10.118 -7.884 1.510 1.00 18.66 105 GLU A N 1
ATOM 707 C CA . GLU A 1 106 ? 9.467 -6.647 1.045 1.00 19.02 105 GLU A CA 1
ATOM 708 C C . GLU A 1 106 ? 10.346 -5.936 0.023 1.00 17.63 105 GLU A C 1
ATOM 709 O O . GLU A 1 106 ? 11.575 -5.968 0.123 1.00 18.92 105 GLU A O 1
ATOM 715 N N . THR A 1 107 ? 9.732 -5.383 -1.034 1.00 15.34 106 THR A N 1
ATOM 716 C CA . THR A 1 107 ? 10.442 -4.655 -2.082 1.00 16.15 106 THR A CA 1
ATOM 717 C C . THR A 1 107 ? 9.942 -3.222 -1.995 1.00 16.17 106 THR A C 1
ATOM 718 O O . THR A 1 107 ? 8.734 -2.963 -1.998 1.00 15.63 106 THR A O 1
ATOM 722 N N . LEU A 1 108 ? 10.908 -2.325 -1.786 1.00 13.58 107 LEU A N 1
ATOM 723 C CA . LEU A 1 108 ? 10.615 -0.912 -1.482 1.00 12.79 107 LEU A CA 1
ATOM 724 C C . LEU A 1 108 ? 11.355 0.054 -2.352 1.00 16.44 107 LEU A C 1
ATOM 725 O O . LEU A 1 108 ? 12.430 -0.240 -2.885 1.00 14.19 107 LEU A O 1
ATOM 730 N N . ARG A 1 109 ? 10.775 1.242 -2.472 1.00 13.75 108 ARG A N 1
ATOM 731 C CA . ARG A 1 109 ? 11.501 2.371 -3.006 1.00 15.55 108 ARG A CA 1
ATOM 732 C C . ARG A 1 109 ? 11.852 3.243 -1.856 1.00 13.29 108 ARG A C 1
ATOM 733 O O . ARG A 1 109 ? 11.010 3.584 -1.045 1.00 13.96 108 ARG A O 1
ATOM 741 N N . PHE A 1 110 ? 13.123 3.584 -1.781 1.00 14.43 109 PHE A N 1
ATOM 742 C CA . PHE A 1 110 ? 13.631 4.487 -0.784 1.00 13.28 109 PHE A CA 1
ATOM 743 C C . PHE A 1 110 ? 14.015 5.803 -1.453 1.00 14.84 109 PHE A C 1
ATOM 744 O O . PHE A 1 110 ? 14.657 5.827 -2.560 1.00 16.48 109 PHE A O 1
ATOM 752 N N . THR A 1 111 ? 13.614 6.885 -0.793 1.00 13.94 110 THR A N 1
ATOM 753 C CA . THR A 1 111 ? 14.134 8.245 -1.039 1.00 13.82 110 THR A CA 1
ATOM 754 C C . THR A 1 111 ? 14.887 8.669 0.217 1.00 14.52 110 THR A C 1
ATOM 755 O O . THR A 1 111 ? 14.361 8.569 1.319 1.00 14.34 110 THR A O 1
ATOM 759 N N . ARG A 1 112 ? 16.139 9.099 0.054 1.00 13.05 111 ARG A N 1
ATOM 760 C CA . ARG A 1 112 ? 16.955 9.528 1.139 1.00 14.43 111 ARG A CA 1
ATOM 761 C C . ARG A 1 112 ? 17.572 10.867 0.816 1.00 15.17 111 ARG A C 1
ATOM 762 O O . ARG A 1 112 ? 17.976 11.113 -0.309 1.00 15.84 111 ARG A O 1
ATOM 770 N N . ILE A 1 113 ? 17.591 11.734 1.798 1.00 14.09 112 ILE A N 1
ATOM 771 C CA . ILE A 1 113 ? 18.134 13.081 1.702 1.00 15.82 112 ILE A CA 1
ATOM 772 C 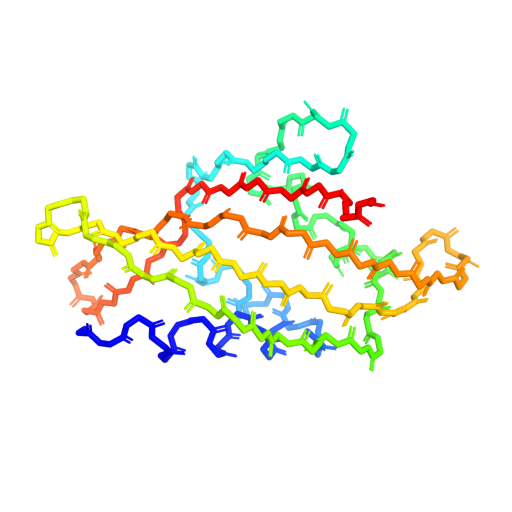C . ILE A 1 113 ? 19.236 13.248 2.731 1.00 15.01 112 ILE A C 1
ATOM 773 O O . ILE A 1 113 ? 18.992 13.157 3.951 1.00 16.55 112 ILE A O 1
ATOM 778 N N . TRP A 1 114 ? 20.449 13.442 2.197 1.00 17.12 113 TRP A N 1
ATOM 779 C CA . TRP A 1 114 ? 21.689 13.577 2.938 1.00 15.17 113 TRP A CA 1
ATOM 780 C C . TRP A 1 114 ? 22.159 15.025 2.925 1.00 15.04 113 TRP A C 1
ATOM 781 O O . TRP A 1 114 ? 22.008 15.713 1.901 1.00 15.66 113 TRP A O 1
ATOM 792 N N . ARG A 1 115 ? 22.651 15.463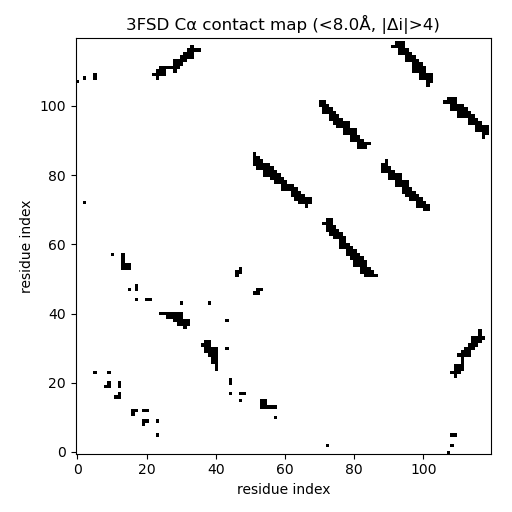 4.082 1.00 16.81 114 ARG A N 1
ATOM 793 C CA . ARG A 1 115 ? 23.257 16.784 4.246 1.00 18.94 114 ARG A CA 1
ATOM 794 C C . ARG A 1 115 ? 24.762 16.636 4.450 1.00 18.53 114 ARG A C 1
ATOM 795 O O . ARG A 1 115 ? 25.210 15.693 5.110 1.00 17.62 114 ARG A O 1
ATOM 803 N N . ARG A 1 116 ? 25.518 17.586 3.910 1.00 19.50 115 ARG A N 1
ATOM 804 C CA . ARG A 1 116 ? 26.951 17.595 4.120 1.00 20.24 115 ARG A CA 1
ATOM 805 C C . ARG A 1 116 ? 27.221 18.062 5.544 1.00 20.87 115 ARG A C 1
ATOM 806 O O . ARG A 1 116 ? 26.600 19.001 6.031 1.00 23.72 115 ARG A O 1
ATOM 814 N N . THR A 1 117 ? 28.165 17.401 6.195 1.00 27.21 116 THR A N 1
ATOM 815 C CA . THR A 1 117 ? 28.553 17.751 7.538 1.00 31.58 116 THR A CA 1
ATOM 816 C C . THR A 1 117 ? 30.054 18.100 7.520 1.00 37.21 116 THR A C 1
ATOM 817 O O . THR A 1 117 ? 30.817 17.640 6.651 1.00 36.90 116 THR A O 1
ATOM 821 N N . GLN A 1 118 ? 30.432 18.968 8.452 1.00 43.29 117 GLN A N 1
ATOM 822 C CA . GLN A 1 118 ? 31.799 19.493 8.571 1.00 47.51 117 GLN A CA 1
ATOM 823 C C . GLN A 1 118 ? 32.392 19.025 9.893 1.00 51.66 117 GLN A C 1
ATOM 824 O O . GLN A 1 118 ? 31.841 18.138 10.553 1.00 52.03 117 GLN A O 1
ATOM 826 N N . GLY A 1 119 ? 33.513 19.624 10.291 1.00 56.89 118 GLY A N 1
ATOM 827 C CA . GLY A 1 119 ? 34.302 19.092 11.412 1.00 58.74 118 GLY A CA 1
ATOM 828 C C . GLY A 1 119 ? 34.950 17.841 10.842 1.00 59.74 118 GLY A C 1
ATOM 829 O O . GLY A 1 119 ? 35.893 17.950 10.032 1.00 64.65 118 GLY A O 1
ATOM 830 N N . PRO A 1 120 ? 34.448 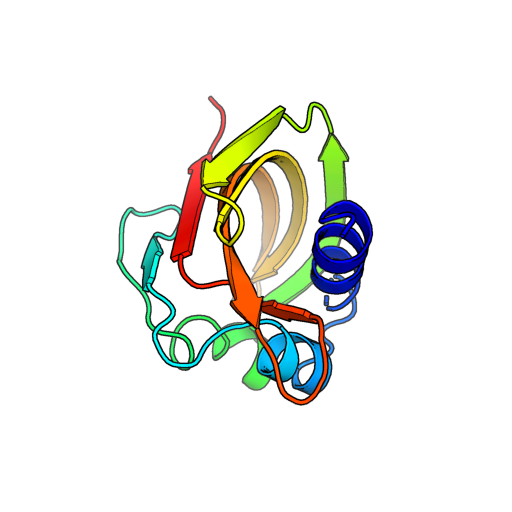16.647 11.231 1.00 55.88 119 PRO A N 1
ATOM 831 C CA . PRO A 1 120 ? 34.706 15.497 10.356 1.00 52.33 119 PRO A CA 1
ATOM 832 C C . PRO A 1 120 ? 33.895 15.662 9.051 1.00 52.14 119 PRO A C 1
ATOM 833 O O . PRO A 1 120 ? 32.669 15.656 9.093 1.00 53.14 119 PRO A O 1
ATOM 837 N N . ALA A 1 121 ? 34.577 15.862 7.926 1.00 49.82 120 ALA A N 1
ATOM 838 C CA . ALA A 1 121 ? 33.928 15.975 6.619 1.00 47.03 120 ALA A CA 1
ATOM 839 C C . ALA A 1 121 ? 33.165 14.687 6.283 1.00 44.07 120 ALA A C 1
ATOM 840 O O . ALA A 1 121 ? 33.766 13.623 6.093 1.00 43.99 120 ALA A O 1
ATOM 842 N N . GLY A 1 122 ? 31.839 14.783 6.194 1.00 38.00 121 GLY A N 1
ATOM 843 C CA . GLY A 1 122 ? 31.042 13.632 5.837 1.00 30.46 121 GLY A CA 1
ATOM 844 C C . GLY A 1 122 ? 29.658 14.030 5.333 1.00 26.94 121 GLY A C 1
ATOM 845 O O . GLY A 1 122 ? 29.431 15.184 4.906 1.00 26.67 121 GLY A O 1
ATOM 846 N N . TRP A 1 123 ? 28.761 13.064 5.396 1.00 22.46 122 TRP A N 1
ATOM 847 C CA . TRP A 1 123 ? 27.334 13.248 5.094 1.00 19.12 122 TRP A CA 1
ATOM 848 C C . TRP A 1 123 ? 26.513 12.519 6.152 1.00 21.29 122 TRP A C 1
ATOM 849 O O . TRP A 1 123 ? 26.927 11.442 6.621 1.00 20.57 122 TRP A O 1
ATOM 860 N N . LYS A 1 124 ? 25.375 13.096 6.540 1.00 17.33 123 LYS A N 1
ATOM 861 C CA . LYS A 1 124 ? 24.409 12.429 7.404 1.00 16.11 123 LYS A CA 1
ATOM 862 C C . LYS A 1 124 ? 22.993 12.524 6.831 1.00 17.33 123 LYS A C 1
ATOM 863 O O . LYS A 1 124 ? 22.678 13.439 6.095 1.00 15.46 123 LYS A O 1
ATOM 869 N N . LEU A 1 125 ? 22.174 11.532 7.178 1.00 14.78 124 LEU A N 1
ATOM 870 C CA . LEU A 1 125 ? 20.841 11.412 6.646 1.00 14.62 124 LEU A CA 1
ATOM 871 C C . LEU A 1 125 ? 19.911 12.321 7.406 1.00 16.47 124 LEU A C 1
ATOM 872 O O . LEU A 1 125 ? 19.762 12.191 8.601 1.00 13.51 124 LEU A O 1
ATOM 877 N N . VAL A 1 126 ? 19.268 13.255 6.703 1.00 15.83 125 VAL A N 1
ATOM 878 C CA A VAL A 1 126 ? 18.346 14.178 7.361 0.50 15.41 125 VAL A CA 1
ATOM 879 C CA B VAL A 1 126 ? 18.341 14.192 7.350 0.50 17.51 125 VAL A CA 1
ATOM 880 C C . VAL A 1 126 ? 16.886 13.760 7.173 1.00 14.76 125 VAL A C 1
ATOM 881 O O . VAL A 1 126 ? 16.057 14.029 8.029 1.00 15.62 125 VAL A O 1
ATOM 888 N N . ALA A 1 127 ? 16.598 13.107 6.068 1.00 15.71 126 ALA A N 1
ATOM 889 C CA . ALA A 1 127 ? 15.230 12.616 5.851 1.00 15.38 126 ALA A CA 1
ATOM 890 C C . ALA A 1 127 ? 15.196 11.468 4.892 1.00 15.67 126 ALA A C 1
ATOM 891 O O . ALA A 1 127 ? 16.111 11.200 4.135 1.00 13.51 126 ALA A O 1
ATOM 893 N N . GLY A 1 128 ? 14.093 10.751 4.952 1.00 17.61 127 GLY A N 1
ATOM 894 C CA . GLY A 1 128 ? 13.876 9.674 4.048 1.00 18.12 127 GLY A CA 1
ATOM 895 C C . GLY A 1 128 ? 12.420 9.239 4.045 1.00 19.22 127 GLY A C 1
ATOM 896 O O . GLY A 1 128 ? 11.633 9.628 4.906 1.00 16.45 127 GLY A O 1
ATOM 897 N N . HIS A 1 129 ? 12.109 8.397 3.072 1.00 14.38 128 HIS A N 1
ATOM 898 C CA . HIS A 1 129 ? 10.766 7.887 2.837 1.00 13.41 128 HIS A CA 1
ATOM 899 C C . HIS A 1 129 ? 10.937 6.504 2.200 1.00 15.94 128 HIS A C 1
ATOM 900 O O . HIS A 1 129 ? 11.680 6.343 1.221 1.00 14.09 128 HIS A O 1
ATOM 907 N N . CYS A 1 130 ? 10.193 5.535 2.690 1.00 16.39 129 CYS A N 1
ATOM 908 C CA . CYS A 1 130 ? 10.133 4.250 2.004 1.00 15.55 129 CYS A CA 1
ATOM 909 C C . CYS A 1 130 ? 8.711 3.810 1.809 1.00 15.38 129 CYS A C 1
ATOM 910 O O . CYS A 1 130 ? 7.860 4.050 2.678 1.00 18.65 129 CYS A O 1
ATOM 913 N N . SER A 1 131 ? 8.448 3.189 0.653 1.00 14.25 130 SER A N 1
ATOM 914 C CA . SER A 1 131 ? 7.113 2.657 0.395 1.00 14.72 130 SER A CA 1
ATOM 915 C C . SER A 1 131 ? 7.252 1.456 -0.513 1.00 14.76 130 SER A C 1
ATOM 916 O O . SER A 1 131 ? 8.228 1.291 -1.204 1.00 14.47 130 SER A O 1
ATOM 919 N N . VAL A 1 132 ? 6.276 0.576 -0.455 1.00 16.30 131 VAL A N 1
ATOM 920 C CA . VAL A 1 132 ? 6.348 -0.623 -1.257 1.00 14.69 131 VAL A CA 1
ATOM 921 C C . VAL A 1 132 ? 6.162 -0.368 -2.734 1.00 16.51 131 VAL A C 1
ATOM 922 O O . VAL A 1 132 ? 5.339 0.481 -3.176 1.00 17.36 131 VAL A O 1
ATOM 926 N N . ILE A 1 133 ? 6.892 -1.141 -3.540 1.00 14.75 132 ILE A N 1
ATOM 927 C CA . ILE A 1 133 ? 6.775 -1.055 -4.983 1.00 16.58 132 ILE A CA 1
ATOM 928 C C . ILE A 1 133 ? 5.722 -2.058 -5.401 1.00 21.52 132 ILE A C 1
ATOM 929 O O . ILE A 1 133 ? 5.847 -3.271 -5.115 1.00 20.18 132 ILE A O 1
ATOM 934 N N . LEU A 1 134 ? 4.685 -1.550 -6.050 1.00 20.92 133 LEU A N 1
ATOM 935 C CA . LEU A 1 134 ? 3.551 -2.380 -6.462 1.00 24.75 133 LEU A CA 1
ATOM 936 C C . LEU A 1 134 ? 3.450 -2.399 -7.978 1.00 32.77 133 LEU A C 1
ATOM 937 O O . LEU A 1 134 ? 2.873 -3.347 -8.551 1.00 39.73 133 LEU A O 1
#

CATH classification: 3.10.450.50

Secondary structure (DSSP, 8-state):
--HHHHHHHHHH-----HHHHHHHEEEEEEEE-TTS-EE-HHHHHHHHHTT-EEEEEEEEEEEEEEESSTTEEEEEEEEEEEEEETTEEEEEEEEEEEEEEEETTTTEEEEEEEEEEE--

Nearest PDB structures (foldseek):
  3fsd-assembly1_A-2  TM=1.001E+00  e=9.414E-23  Rhodospirillum rubrum ATCC 11170
  3ksp-assembly1_A-2  TM=8.816E-01  e=1.287E-07  Exiguobacterium sibiricum 255-15
  3a76-assembly1_A  TM=8.033E-01  e=1.403E-04  Sphingomonas paucimobilis
  5kvb-assembly1_A  TM=7.846E-01  e=1.490E-04  Novosphingobium barchaimii LL02
  3ef8-assembly1_A  TM=7.792E-01  e=6.850E-05  Novosphingobium aromaticivorans DSM 12444

Organism: Rhodospirillum rubrum (strain ATCC 11170 / ATH 1.1.1 / DSM 467 / LM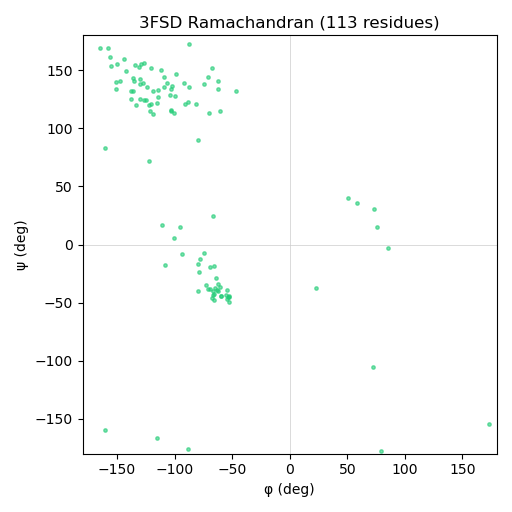G 4362 / NCIMB 8255 / S1) (NCBI:txid269796)

Sequence (120 aa):
DDIAFYEERLRAALTGDLKGLETLLADDLAFVDHTGCCVKTKQTHLLEPYRAGLLKLSRLDLSDAVVRAAGEDGRVVVVRAVTAGVYDGEAFTETLRFTRIWRRTQGPAGWKLVVAGHCSVIL

B-factor: mean 24.58, std 9.68, range [5.89, 64.65]

Radius of gyration: 13.77 Å; Cα contacts (8 Å, |Δi|>4): 259; chains: 1; bounding box: 32×36×31 Å